Protein AF-A0A0L7L5Z8-F1 (afdb_monomer)

Structure (mmCIF, N/CA/C/O backbone):
data_AF-A0A0L7L5Z8-F1
#
_entry.id   AF-A0A0L7L5Z8-F1
#
loop_
_atom_site.group_PDB
_atom_site.id
_atom_site.type_symbol
_atom_site.label_atom_id
_atom_site.label_alt_id
_atom_site.label_comp_id
_atom_site.label_asym_id
_atom_site.label_entity_id
_atom_site.label_seq_id
_atom_site.pdbx_PDB_ins_code
_atom_site.Cartn_x
_atom_site.Cartn_y
_atom_site.Cartn_z
_atom_site.occupancy
_atom_site.B_iso_or_equiv
_atom_site.auth_seq_id
_atom_site.auth_comp_id
_atom_site.auth_asym_id
_atom_site.auth_atom_id
_atom_site.pdbx_PDB_model_num
ATOM 1 N N . LEU A 1 1 ? -7.376 -9.515 -33.078 1.00 45.56 1 LEU A N 1
ATOM 2 C CA . LEU A 1 1 ? -6.806 -10.261 -31.933 1.00 45.56 1 LEU A CA 1
ATOM 3 C C . LEU A 1 1 ? -5.519 -9.640 -31.369 1.00 45.56 1 LEU A C 1
ATOM 5 O O . LEU A 1 1 ? -5.068 -10.148 -30.367 1.00 45.56 1 LEU A O 1
ATOM 9 N N . ALA A 1 2 ? -4.971 -8.543 -31.922 1.00 49.62 2 ALA A N 1
ATOM 10 C CA . ALA A 1 2 ? -3.718 -7.932 -31.438 1.00 49.62 2 ALA A CA 1
ATOM 11 C C . ALA A 1 2 ? -3.882 -6.535 -30.791 1.00 49.62 2 ALA A C 1
ATOM 13 O O . ALA A 1 2 ? -2.894 -5.864 -30.531 1.00 49.62 2 ALA A O 1
ATOM 14 N N . CYS A 1 3 ? -5.116 -6.060 -30.578 1.00 53.47 3 CYS A N 1
ATOM 15 C CA . CYS A 1 3 ? -5.369 -4.688 -30.109 1.00 53.47 3 CYS A CA 1
ATOM 16 C C . CYS A 1 3 ? -5.735 -4.594 -28.621 1.00 53.47 3 CYS A C 1
ATOM 18 O O . CYS A 1 3 ? -5.661 -3.509 -28.070 1.00 53.47 3 CYS A O 1
ATOM 20 N N . LEU A 1 4 ? -6.122 -5.702 -27.975 1.00 50.12 4 LEU A N 1
ATOM 21 C CA . LEU A 1 4 ? -6.487 -5.697 -26.551 1.00 50.12 4 LEU A CA 1
ATOM 22 C C . LEU A 1 4 ? -5.260 -5.810 -25.636 1.00 50.12 4 LEU A C 1
ATOM 24 O O . LEU A 1 4 ? -5.270 -5.263 -24.540 1.00 50.12 4 LEU 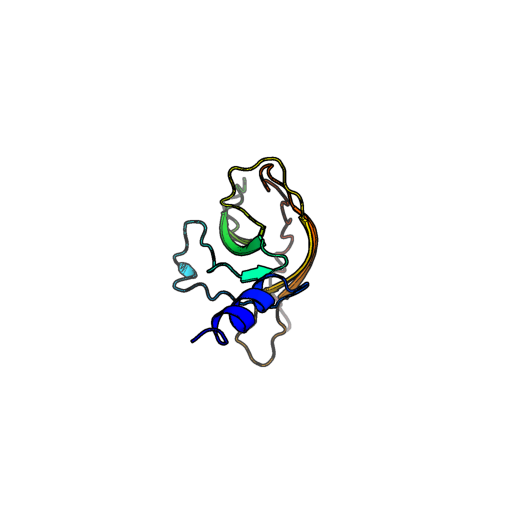A O 1
ATOM 28 N N . ASP A 1 5 ? -4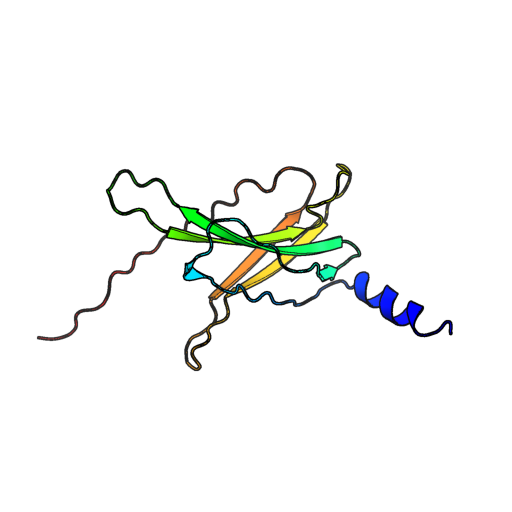.194 -6.466 -26.101 1.00 49.69 5 ASP A N 1
ATOM 29 C CA . ASP A 1 5 ? -2.991 -6.682 -25.291 1.00 49.69 5 ASP A CA 1
ATOM 30 C C . ASP A 1 5 ? -2.176 -5.387 -25.118 1.00 49.69 5 ASP A C 1
ATOM 32 O O . ASP A 1 5 ? -1.663 -5.122 -24.036 1.00 49.69 5 ASP A O 1
ATOM 36 N N . ALA A 1 6 ? -2.134 -4.524 -26.142 1.00 52.31 6 ALA A N 1
ATOM 37 C CA . ALA A 1 6 ? -1.376 -3.270 -26.107 1.00 52.31 6 ALA A CA 1
ATOM 38 C C . ALA A 1 6 ? -1.991 -2.196 -25.186 1.00 52.31 6 ALA A C 1
ATOM 40 O O . ALA A 1 6 ? -1.261 -1.390 -24.616 1.00 52.31 6 ALA A O 1
ATOM 41 N N . GLU A 1 7 ? -3.319 -2.180 -25.016 1.00 48.75 7 GLU A N 1
ATOM 42 C CA . GLU A 1 7 ? -3.988 -1.237 -24.103 1.00 48.75 7 GLU A CA 1
ATOM 43 C C . GLU A 1 7 ? -3.895 -1.683 -22.635 1.00 48.75 7 GLU A C 1
ATOM 45 O O . GLU A 1 7 ? -3.896 -0.843 -21.736 1.00 48.75 7 GLU A O 1
ATOM 50 N N . MET A 1 8 ? -3.781 -2.993 -22.377 1.00 54.09 8 MET A N 1
ATOM 51 C CA . MET A 1 8 ? -3.560 -3.522 -21.027 1.00 54.09 8 MET A CA 1
ATOM 52 C C . MET A 1 8 ? -2.110 -3.351 -20.547 1.00 54.09 8 MET A C 1
ATOM 54 O O . MET A 1 8 ? -1.903 -3.153 -19.352 1.00 54.09 8 MET A O 1
ATOM 58 N N . GLU A 1 9 ? -1.120 -3.396 -21.444 1.00 53.62 9 GLU A N 1
ATOM 59 C CA . GLU A 1 9 ? 0.305 -3.255 -21.091 1.00 53.62 9 GLU A CA 1
ATOM 60 C C . GLU A 1 9 ? 0.696 -1.818 -20.692 1.00 53.62 9 GLU A C 1
ATOM 62 O O . GLU A 1 9 ? 1.499 -1.623 -19.778 1.00 53.62 9 GLU A O 1
ATOM 67 N N . ASP A 1 10 ? 0.111 -0.798 -21.331 1.00 55.12 10 ASP A N 1
ATOM 68 C CA . ASP A 1 10 ? 0.473 0.611 -21.091 1.00 55.12 10 ASP A CA 1
ATOM 69 C C . ASP A 1 10 ? 0.056 1.100 -19.685 1.00 55.12 10 ASP A C 1
ATOM 71 O O . ASP A 1 10 ? 0.718 1.941 -19.068 1.00 55.12 10 ASP A O 1
ATOM 75 N N . ASP A 1 11 ? -0.999 0.509 -19.110 1.00 69.19 11 ASP A N 1
ATOM 76 C CA . ASP A 1 11 ? -1.534 0.910 -17.803 1.00 69.19 11 ASP A CA 1
ATOM 77 C C . ASP A 1 11 ? -0.638 0.472 -16.619 1.00 69.19 11 ASP A C 1
ATOM 79 O O . ASP A 1 11 ? -0.719 1.035 -15.523 1.00 69.19 11 ASP A O 1
ATOM 83 N N . GLU A 1 12 ? 0.270 -0.495 -16.793 1.00 81.62 12 GLU A N 1
ATOM 84 C CA . GLU A 1 12 ? 1.194 -0.924 -15.724 1.00 81.62 12 GLU A CA 1
ATOM 85 C C . GLU A 1 12 ? 2.396 0.026 -15.546 1.00 81.62 12 GLU A C 1
ATOM 87 O O . GLU A 1 12 ? 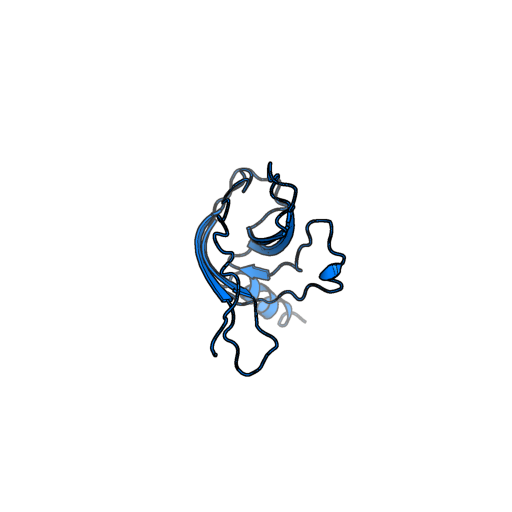2.938 0.180 -14.438 1.00 81.62 12 GLU A O 1
ATOM 92 N N . ALA A 1 13 ? 2.777 0.733 -16.614 1.00 85.31 13 ALA A N 1
ATOM 93 C CA . ALA A 1 13 ? 3.922 1.645 -16.643 1.00 85.31 13 ALA A CA 1
ATOM 94 C C . ALA A 1 13 ? 3.596 3.070 -16.155 1.00 85.31 13 ALA A C 1
ATOM 96 O O . ALA A 1 13 ? 4.491 3.931 -16.101 1.00 85.31 13 ALA A O 1
ATOM 97 N N . ARG A 1 14 ? 2.340 3.320 -15.755 1.00 86.19 14 ARG A N 1
ATOM 98 C CA . ARG A 1 14 ? 1.855 4.622 -15.272 1.00 86.19 14 ARG A CA 1
ATOM 99 C C . ARG A 1 14 ? 2.729 5.213 -14.167 1.00 86.19 14 ARG A C 1
ATOM 101 O O . ARG A 1 14 ? 3.348 4.500 -13.374 1.00 86.19 14 ARG A O 1
ATOM 108 N N . SER A 1 15 ? 2.785 6.543 -14.116 1.00 89.94 15 SER A N 1
ATOM 109 C CA . SER A 1 15 ? 3.613 7.288 -13.158 1.00 89.94 15 SER A CA 1
ATOM 110 C C . SER A 1 15 ? 3.001 7.418 -11.768 1.00 89.94 15 SER A C 1
ATOM 112 O O . SER A 1 15 ? 3.733 7.654 -10.810 1.00 89.94 15 SER A O 1
ATOM 114 N N . GLU A 1 16 ? 1.684 7.270 -11.663 1.00 92.44 16 GLU A N 1
ATOM 115 C CA . GLU A 1 16 ? 0.920 7.368 -10.424 1.00 92.44 16 GLU A CA 1
ATOM 116 C C . GLU A 1 16 ? -0.348 6.517 -10.513 1.00 92.44 16 GLU A C 1
ATOM 118 O O . GLU A 1 16 ? -0.844 6.239 -11.603 1.00 92.44 16 GLU A O 1
ATOM 123 N N . ALA A 1 17 ? -0.875 6.102 -9.361 1.00 91.88 17 ALA A N 1
ATOM 124 C CA . ALA A 1 17 ? -2.156 5.415 -9.263 1.00 91.88 17 ALA A CA 1
ATOM 125 C C . ALA A 1 17 ? -2.800 5.669 -7.898 1.00 91.88 17 ALA A C 1
ATOM 127 O O . ALA A 1 17 ? -2.120 5.942 -6.907 1.00 91.88 17 ALA A O 1
ATOM 128 N N . THR A 1 18 ? -4.120 5.507 -7.833 1.00 94.00 18 THR A N 1
ATOM 129 C CA . THR A 1 18 ? -4.865 5.421 -6.573 1.00 94.00 18 THR A CA 1
ATOM 130 C C . THR A 1 18 ? -5.549 4.067 -6.503 1.00 94.00 18 THR A C 1
ATOM 132 O O . THR A 1 18 ? -6.330 3.718 -7.382 1.00 94.00 18 THR A O 1
ATOM 135 N N . PHE A 1 19 ? -5.298 3.318 -5.433 1.00 94.31 19 PHE A N 1
ATOM 136 C CA . PHE A 1 19 ? -5.914 2.014 -5.208 1.00 94.31 19 PHE A CA 1
ATOM 137 C C . PHE A 1 19 ? -6.391 1.875 -3.761 1.00 94.31 19 PHE A C 1
ATOM 139 O O . PHE A 1 19 ? -5.956 2.600 -2.863 1.00 94.31 19 PHE A O 1
ATOM 146 N N . ARG A 1 20 ? -7.347 0.968 -3.538 1.00 94.38 20 ARG A N 1
ATOM 147 C CA . ARG A 1 20 ? -8.037 0.788 -2.254 1.00 94.38 20 ARG A CA 1
ATOM 148 C C . ARG A 1 20 ? -8.017 -0.674 -1.839 1.00 94.38 20 ARG A C 1
ATOM 150 O O . ARG A 1 20 ? -8.188 -1.559 -2.669 1.00 94.38 20 ARG A O 1
ATOM 157 N N . TYR A 1 21 ? -7.911 -0.906 -0.535 1.00 94.75 21 TYR A N 1
ATOM 158 C CA . TYR A 1 21 ? -8.016 -2.231 0.059 1.00 94.75 21 TYR A CA 1
ATOM 159 C C . TYR A 1 21 ? -9.011 -2.228 1.221 1.00 94.75 21 TYR A C 1
ATOM 161 O O . TYR A 1 21 ? -8.938 -1.372 2.102 1.00 94.75 21 TYR A O 1
ATOM 169 N N . VAL A 1 22 ? -9.956 -3.172 1.204 1.00 95.06 22 VAL A N 1
ATOM 170 C CA . VAL A 1 22 ? -10.955 -3.353 2.264 1.00 95.06 22 VAL A CA 1
ATOM 171 C C . VAL A 1 22 ? -10.554 -4.559 3.101 1.00 95.06 22 VAL A C 1
ATOM 173 O O . VAL A 1 22 ? -10.502 -5.681 2.603 1.00 95.06 22 VAL A O 1
ATOM 176 N N . VAL A 1 23 ? -10.282 -4.330 4.384 1.00 92.75 23 VAL A N 1
ATOM 177 C CA . VAL A 1 23 ? -9.978 -5.407 5.330 1.00 92.75 23 VAL A CA 1
ATOM 178 C C . VAL A 1 23 ? -11.280 -5.928 5.925 1.00 92.75 23 VAL A C 1
ATOM 180 O O . VAL A 1 23 ? -11.919 -5.270 6.748 1.00 92.75 23 VAL A O 1
ATOM 183 N N . HIS A 1 24 ? -11.669 -7.131 5.519 1.00 91.12 24 HIS A N 1
ATOM 184 C CA . HIS A 1 24 ? -12.793 -7.843 6.120 1.00 91.12 24 HIS A CA 1
ATOM 185 C C . HIS A 1 24 ? -12.394 -8.458 7.463 1.00 91.12 24 HIS A C 1
ATOM 187 O O . HIS A 1 24 ? -11.217 -8.695 7.728 1.00 91.12 24 HIS A O 1
ATOM 193 N N . ASN A 1 25 ? -13.380 -8.717 8.328 1.00 91.69 25 ASN A N 1
ATOM 194 C CA . ASN A 1 25 ? -13.160 -9.325 9.646 1.00 91.69 25 ASN A CA 1
ATOM 195 C C . ASN A 1 25 ? -12.098 -8.584 10.491 1.00 91.69 25 ASN A C 1
ATOM 197 O O . ASN A 1 25 ? -11.355 -9.190 11.259 1.00 91.69 25 ASN A O 1
ATOM 201 N N . PHE A 1 26 ? -12.047 -7.248 10.380 1.00 88.19 26 PHE A N 1
ATOM 202 C CA . PHE A 1 26 ? -11.014 -6.398 10.988 1.00 88.19 26 PHE A CA 1
ATOM 203 C C . PHE A 1 26 ? -10.822 -6.631 12.497 1.00 88.19 26 PHE A C 1
ATOM 205 O O . PHE A 1 26 ? -9.700 -6.639 12.993 1.00 88.19 26 PHE A O 1
ATOM 212 N N . LYS A 1 27 ? -11.911 -6.879 13.239 1.00 87.94 27 LYS A N 1
ATOM 213 C CA . LYS A 1 27 ? -11.867 -7.135 14.692 1.00 87.94 27 LYS A CA 1
ATOM 214 C C . LYS A 1 27 ? -11.081 -8.395 15.068 1.00 87.94 27 LYS A C 1
ATOM 216 O O . LYS A 1 27 ? -10.565 -8.468 16.180 1.00 87.94 27 LYS A O 1
ATOM 221 N N . THR A 1 28 ? -11.020 -9.383 14.177 1.00 89.62 28 THR A N 1
ATOM 222 C CA . THR A 1 28 ? -10.359 -10.675 14.410 1.00 89.62 28 THR A CA 1
ATOM 223 C C . THR A 1 28 ? -9.005 -10.775 13.714 1.00 89.62 28 THR A C 1
ATOM 225 O O . THR A 1 28 ? -8.405 -11.847 13.725 1.00 89.62 28 THR A O 1
ATOM 228 N N . LEU A 1 29 ? -8.519 -9.687 13.109 1.00 88.50 29 LEU A N 1
ATOM 229 C CA . LEU A 1 29 ? -7.224 -9.650 12.441 1.00 88.50 29 LEU A CA 1
ATOM 230 C C . LEU A 1 29 ? -6.099 -9.904 13.458 1.00 88.50 29 LEU A C 1
ATOM 232 O O . LEU A 1 29 ? -5.988 -9.193 14.459 1.00 88.50 29 LEU A O 1
ATOM 236 N N . LYS A 1 30 ? -5.276 -10.926 13.199 1.00 89.38 30 LYS A N 1
ATOM 237 C CA . LYS A 1 30 ? -4.117 -11.305 14.031 1.00 89.38 30 LYS A CA 1
ATOM 238 C C . LYS A 1 30 ? -2.796 -11.138 13.291 1.00 89.38 30 LYS A C 1
ATOM 240 O O . LYS A 1 30 ? -1.831 -10.669 13.885 1.00 89.38 30 LYS A O 1
ATOM 245 N N . ASP A 1 31 ? -2.798 -11.463 12.006 1.00 91.06 31 ASP A N 1
ATOM 246 C CA . ASP A 1 31 ? -1.618 -11.449 11.153 1.00 91.06 31 ASP A CA 1
ATOM 247 C C . ASP A 1 31 ? -1.630 -10.266 10.182 1.00 91.06 31 ASP A C 1
ATOM 249 O O . ASP A 1 31 ? -2.613 -9.527 10.064 1.00 91.06 31 ASP A O 1
ATOM 253 N N . SER A 1 32 ? -0.503 -10.077 9.499 1.00 91.88 32 SER A N 1
ATOM 254 C CA . SER A 1 32 ? -0.402 -9.119 8.402 1.00 91.88 32 SER A CA 1
ATOM 255 C C . SER A 1 32 ? -1.211 -9.601 7.199 1.00 91.88 32 SER A C 1
ATOM 257 O O . SER A 1 32 ? -1.139 -10.771 6.828 1.00 91.88 32 SER A O 1
ATOM 259 N N . VAL A 1 33 ? -1.947 -8.689 6.572 1.00 94.19 33 VAL A N 1
ATOM 260 C CA . VAL A 1 33 ? -2.677 -8.925 5.324 1.00 94.19 33 VAL A CA 1
ATOM 261 C C . VAL A 1 33 ? -2.218 -7.948 4.250 1.00 94.19 33 VAL A C 1
ATOM 263 O O . VAL A 1 33 ? -1.868 -6.799 4.536 1.00 94.19 33 VAL A O 1
ATOM 266 N N . LEU A 1 34 ? -2.223 -8.422 3.006 1.00 95.19 34 LEU A N 1
ATOM 267 C CA . LEU A 1 34 ? -1.808 -7.675 1.825 1.00 95.19 34 LEU A CA 1
ATOM 268 C C . LEU A 1 34 ? -2.983 -7.502 0.866 1.00 95.19 34 LEU A C 1
ATOM 270 O O . LEU A 1 34 ? -3.792 -8.413 0.681 1.00 95.19 34 LEU A O 1
ATOM 274 N N . SER A 1 35 ? -3.050 -6.340 0.225 1.00 93.69 35 SER A N 1
ATOM 275 C CA . SER A 1 35 ? -3.940 -6.132 -0.913 1.00 93.69 35 SER A CA 1
ATOM 276 C C . SER A 1 35 ? -3.459 -6.895 -2.152 1.00 93.69 35 SER A C 1
ATOM 278 O O . SER A 1 35 ? -2.275 -7.236 -2.251 1.00 93.69 35 SER A O 1
ATOM 280 N N . PRO A 1 36 ? -4.334 -7.076 -3.157 1.00 95.00 36 PRO A N 1
ATOM 281 C CA . PRO A 1 36 ? -3.886 -7.322 -4.523 1.00 95.00 36 PRO A CA 1
ATOM 282 C C . PRO A 1 36 ? -2.877 -6.247 -4.977 1.00 95.00 36 PRO A C 1
ATOM 284 O O . PRO A 1 36 ? -2.945 -5.111 -4.481 1.00 95.00 36 PRO A O 1
ATOM 287 N N . PRO A 1 37 ? -1.935 -6.586 -5.874 1.00 94.31 37 PRO A N 1
ATOM 288 C CA . PRO A 1 37 ? -0.972 -5.626 -6.399 1.00 94.31 37 PRO A CA 1
ATOM 289 C C . PRO A 1 37 ? -1.648 -4.573 -7.284 1.00 94.31 37 PRO A C 1
ATOM 291 O O . PRO A 1 37 ? -2.551 -4.879 -8.058 1.00 94.31 37 PRO A O 1
ATOM 294 N N . CYS A 1 38 ? -1.167 -3.338 -7.184 1.00 91.25 38 CYS A N 1
ATOM 295 C CA . CYS A 1 38 ? -1.403 -2.256 -8.131 1.00 91.25 38 CYS A CA 1
ATOM 296 C C . CYS A 1 38 ? -0.075 -1.939 -8.822 1.00 91.25 38 CYS A C 1
ATOM 298 O O . CYS A 1 38 ? 0.914 -1.668 -8.140 1.00 91.25 38 CYS A O 1
ATOM 300 N N . TYR A 1 39 ? -0.038 -1.967 -10.150 1.00 90.38 39 TYR A N 1
ATOM 301 C CA . TYR A 1 39 ? 1.189 -1.724 -10.906 1.00 90.38 39 TYR A CA 1
ATOM 302 C C . TYR A 1 39 ? 1.361 -0.235 -11.205 1.00 90.38 39 TYR A C 1
ATOM 304 O O . TYR A 1 39 ? 0.450 0.428 -11.706 1.00 90.38 39 TYR A O 1
ATOM 312 N N . VAL A 1 40 ? 2.529 0.288 -10.832 1.00 90.06 40 VAL A N 1
ATOM 313 C CA . VAL A 1 40 ? 2.975 1.661 -11.107 1.00 90.06 40 VAL A CA 1
ATOM 314 C C . VAL A 1 40 ? 4.462 1.583 -11.413 1.00 90.06 40 VAL A C 1
ATOM 316 O O . VAL A 1 40 ? 5.221 1.020 -10.615 1.00 90.06 40 VAL A O 1
ATOM 319 N N . ARG A 1 41 ? 4.882 2.134 -12.556 1.00 90.38 41 ARG A N 1
ATOM 320 C CA . ARG A 1 41 ? 6.249 1.990 -13.089 1.00 90.38 41 ARG A CA 1
ATOM 321 C C . ARG A 1 41 ? 6.707 0.527 -13.175 1.00 90.38 41 ARG A C 1
ATOM 323 O O . ARG A 1 41 ? 7.858 0.234 -12.859 1.00 90.38 41 ARG A O 1
ATOM 330 N N . ASN A 1 42 ? 5.809 -0.383 -13.561 1.00 90.50 42 ASN A N 1
ATOM 331 C CA . ASN A 1 42 ? 6.068 -1.828 -13.664 1.00 90.50 42 ASN A CA 1
ATOM 332 C C . ASN A 1 42 ? 6.525 -2.490 -12.348 1.00 90.50 42 ASN A C 1
ATOM 334 O O . ASN A 1 42 ? 7.087 -3.584 -12.352 1.00 90.50 42 ASN A O 1
ATOM 338 N N . LEU A 1 43 ? 6.293 -1.837 -11.205 1.00 91.44 43 LEU A N 1
ATOM 339 C CA . LEU A 1 43 ? 6.546 -2.398 -9.882 1.00 91.44 43 LEU A CA 1
ATOM 340 C C . LEU A 1 43 ? 5.208 -2.720 -9.211 1.00 91.44 43 LEU A C 1
ATOM 342 O O . LEU A 1 43 ? 4.291 -1.898 -9.277 1.00 91.44 43 LEU A O 1
ATOM 346 N N . PRO A 1 44 ? 5.075 -3.874 -8.535 1.00 94.19 44 PRO A N 1
ATOM 347 C CA . PRO A 1 44 ? 3.857 -4.206 -7.816 1.00 94.19 44 PRO A CA 1
ATOM 348 C C . PRO A 1 44 ? 3.827 -3.475 -6.469 1.00 94.19 44 PRO A C 1
ATOM 350 O O . PRO A 1 44 ? 4.682 -3.683 -5.601 1.00 94.19 44 PRO A O 1
ATOM 353 N N . TRP A 1 45 ? 2.812 -2.639 -6.275 1.00 93.50 45 TRP A N 1
ATOM 354 C CA . TRP A 1 45 ? 2.545 -1.936 -5.024 1.00 93.50 45 TRP A CA 1
ATOM 355 C C . TRP A 1 45 ? 1.400 -2.607 -4.273 1.00 93.50 45 TRP A C 1
ATOM 357 O O . TRP A 1 45 ? 0.357 -2.899 -4.853 1.00 93.50 45 TRP A O 1
ATOM 367 N N . LYS A 1 46 ? 1.568 -2.846 -2.973 1.00 95.00 46 LYS A N 1
ATOM 368 C CA . LYS A 1 46 ? 0.549 -3.470 -2.117 1.00 95.00 46 LYS A CA 1
ATOM 369 C C . LYS A 1 46 ? 0.326 -2.641 -0.860 1.00 95.00 46 LYS A C 1
ATOM 371 O O . LYS A 1 46 ? 1.269 -2.128 -0.258 1.00 95.00 46 LYS A O 1
ATOM 376 N N . ILE A 1 47 ? -0.925 -2.541 -0.427 1.00 94.69 47 ILE A N 1
ATOM 377 C CA . ILE A 1 47 ? -1.260 -2.057 0.912 1.00 94.69 47 ILE A CA 1
ATOM 378 C C . ILE A 1 47 ? -1.033 -3.213 1.883 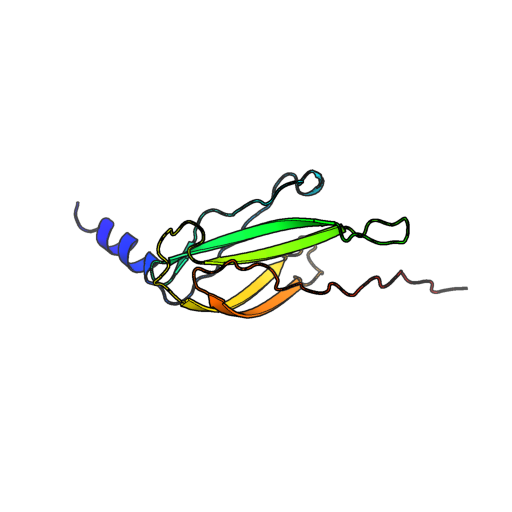1.00 94.69 47 ILE A C 1
ATOM 380 O O . ILE A 1 47 ? -1.593 -4.292 1.700 1.00 94.69 47 ILE A O 1
ATOM 384 N N . MET A 1 48 ? -0.239 -2.976 2.924 1.00 94.19 48 MET A N 1
ATOM 385 C CA . MET A 1 48 ? -0.036 -3.911 4.027 1.00 94.19 48 MET A CA 1
ATOM 386 C C . MET A 1 48 ? -0.717 -3.380 5.285 1.00 94.19 48 MET A C 1
ATOM 388 O O . MET A 1 48 ? -0.467 -2.247 5.709 1.00 94.19 48 MET A O 1
ATOM 392 N N . VAL A 1 49 ? -1.552 -4.214 5.900 1.00 93.50 49 VAL A N 1
ATOM 393 C CA . VAL A 1 49 ? -2.248 -3.902 7.151 1.00 93.50 49 VAL A CA 1
ATOM 394 C C . VAL A 1 49 ? -1.933 -4.978 8.179 1.00 93.50 49 VAL A C 1
ATOM 396 O O . VAL A 1 49 ? -2.096 -6.160 7.902 1.00 93.50 49 VAL A O 1
ATOM 399 N N . MET A 1 50 ? -1.501 -4.587 9.376 1.00 92.38 50 MET A N 1
ATOM 400 C CA . MET A 1 50 ? -1.221 -5.538 10.455 1.00 92.38 50 MET A CA 1
ATOM 401 C C . MET A 1 50 ? -1.602 -4.969 11.825 1.00 92.38 50 MET A C 1
ATOM 403 O O . MET A 1 50 ? -1.363 -3.787 12.084 1.00 92.38 50 MET A O 1
ATOM 407 N N . PRO A 1 51 ? -2.150 -5.773 12.746 1.00 89.88 51 PRO A N 1
ATOM 408 C CA . PRO A 1 51 ? -2.345 -5.346 14.123 1.00 89.88 51 PRO A CA 1
ATOM 409 C C . PRO A 1 51 ? -0.984 -5.214 14.820 1.00 89.88 51 PRO A C 1
ATOM 411 O O . PRO A 1 51 ? -0.065 -6.008 14.614 1.00 89.88 51 PRO A O 1
ATOM 414 N N . ARG A 1 52 ? -0.836 -4.193 15.660 1.00 86.69 52 ARG A N 1
ATOM 415 C CA . ARG A 1 52 ? 0.375 -3.935 16.442 1.00 86.69 52 ARG A CA 1
ATOM 416 C C . ARG A 1 52 ? 0.012 -3.920 17.918 1.00 86.69 52 ARG A C 1
ATOM 418 O O . ARG A 1 52 ? -0.910 -3.222 18.333 1.00 86.69 52 ARG A O 1
ATOM 425 N N . GLN A 1 53 ? 0.750 -4.692 18.705 1.00 79.19 53 GLN A N 1
ATOM 426 C CA . GLN A 1 53 ? 0.675 -4.668 20.162 1.00 79.19 53 GLN A CA 1
ATOM 427 C C . GLN A 1 53 ? 1.935 -3.975 20.667 1.00 79.19 53 GLN A C 1
ATOM 429 O O . GLN A 1 53 ? 3.044 -4.439 20.396 1.00 79.19 53 GLN A O 1
ATOM 434 N N . ALA A 1 54 ? 1.780 -2.840 21.344 1.00 66.69 54 ALA A N 1
ATOM 435 C CA . ALA A 1 54 ? 2.897 -2.246 22.060 1.00 66.69 54 ALA A CA 1
ATOM 436 C C . ALA A 1 54 ? 3.076 -3.002 23.389 1.00 66.69 54 ALA A C 1
ATOM 438 O O . ALA A 1 54 ? 2.089 -3.172 24.113 1.00 66.69 54 ALA A O 1
ATOM 439 N N . PRO A 1 55 ? 4.290 -3.467 23.732 1.00 59.81 55 PRO A N 1
ATOM 440 C CA . PRO A 1 55 ? 4.564 -3.944 25.078 1.00 59.81 55 PRO A CA 1
ATOM 441 C C . PRO A 1 55 ? 4.537 -2.734 26.020 1.00 59.81 55 PRO A C 1
ATOM 443 O O . PRO A 1 55 ? 5.476 -1.943 26.055 1.00 59.81 55 PRO A O 1
ATOM 446 N N . SER A 1 56 ? 3.434 -2.544 26.740 1.00 59.78 56 SER A N 1
ATOM 447 C CA . SER A 1 56 ? 3.342 -1.565 27.822 1.00 59.78 56 SER A CA 1
ATOM 448 C C . SER A 1 56 ? 3.693 -2.244 29.145 1.00 59.78 56 SER A C 1
ATOM 450 O O . SER A 1 56 ? 3.194 -3.328 29.443 1.00 59.78 56 SER A O 1
ATOM 452 N N . ALA A 1 57 ? 4.553 -1.603 29.941 1.00 59.88 57 ALA A N 1
ATOM 453 C CA . ALA A 1 57 ? 4.869 -2.037 31.305 1.00 59.88 57 ALA A CA 1
ATOM 454 C C . ALA A 1 57 ? 3.659 -1.915 32.251 1.00 59.88 57 ALA A C 1
ATOM 456 O O . ALA 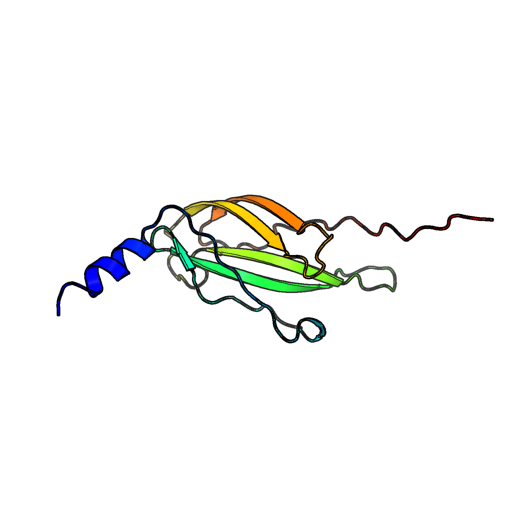A 1 57 ? 3.604 -2.577 33.2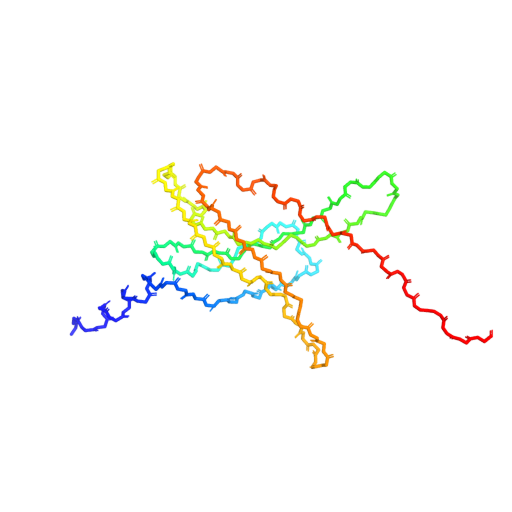83 1.00 59.88 57 ALA A O 1
ATOM 457 N N . ASP A 1 58 ? 2.677 -1.097 31.867 1.00 61.44 58 ASP A N 1
ATOM 458 C CA . ASP A 1 58 ? 1.398 -0.962 32.545 1.00 61.44 58 ASP A CA 1
ATOM 459 C C . ASP A 1 58 ? 0.350 -1.861 31.869 1.00 61.44 58 ASP A C 1
ATOM 461 O O . ASP A 1 58 ? 0.341 -1.993 30.641 1.00 61.44 58 ASP A O 1
ATOM 465 N N . ARG A 1 59 ? -0.529 -2.496 32.651 1.00 57.47 59 ARG A N 1
ATOM 466 C CA . ARG A 1 59 ? -1.408 -3.632 32.264 1.00 57.47 59 ARG A CA 1
ATOM 467 C C . ARG A 1 59 ? -2.409 -3.370 31.115 1.00 57.47 59 ARG A C 1
ATOM 469 O O . ARG A 1 59 ? -3.224 -4.238 30.808 1.00 57.47 59 ARG A O 1
ATOM 476 N N . GLN A 1 60 ? -2.371 -2.210 30.465 1.00 61.62 60 GLN A N 1
ATOM 477 C CA . GLN A 1 60 ? -3.219 -1.858 29.328 1.00 61.62 60 GLN A CA 1
ATOM 478 C C . GLN A 1 60 ? -2.458 -1.972 28.005 1.00 61.62 60 GLN A C 1
ATOM 480 O O . GLN A 1 60 ? -1.872 -1.013 27.511 1.00 61.62 60 GLN A O 1
ATOM 485 N N . GLN A 1 61 ? -2.515 -3.162 27.411 1.00 63.03 61 GLN A N 1
ATOM 486 C CA . GLN A 1 61 ? -1.937 -3.467 26.105 1.00 63.03 61 GLN A CA 1
ATOM 487 C C . GLN A 1 61 ? -2.528 -2.541 25.022 1.00 63.03 61 GLN A C 1
ATOM 489 O O . GLN A 1 61 ? -3.654 -2.742 24.557 1.00 63.03 61 GLN A O 1
ATOM 494 N N . GLN A 1 62 ? -1.784 -1.505 24.621 1.00 69.69 62 GLN A N 1
ATOM 495 C CA . GLN A 1 62 ? -2.233 -0.579 23.581 1.00 69.69 62 GLN A CA 1
ATOM 496 C C . GLN A 1 62 ? -2.174 -1.262 22.211 1.00 69.69 62 GLN A C 1
ATOM 498 O O . GLN A 1 62 ? -1.104 -1.633 21.714 1.00 69.69 62 GLN A O 1
ATOM 503 N N . LYS A 1 63 ? -3.349 -1.431 21.59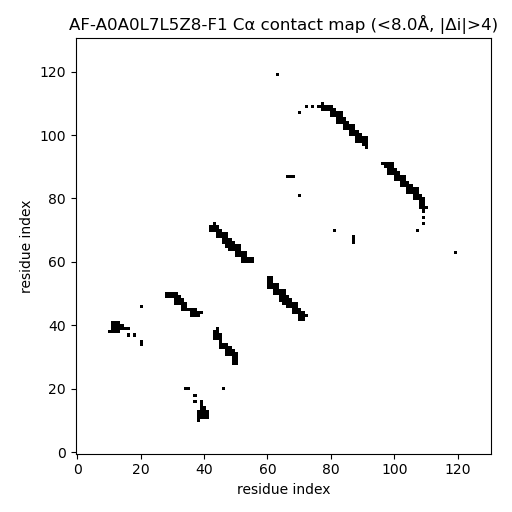8 1.00 78.88 63 LYS A N 1
ATOM 504 C CA . LYS A 1 63 ? -3.495 -1.944 20.234 1.00 78.88 63 LYS A CA 1
ATOM 505 C C . LYS A 1 63 ? -3.457 -0.779 19.254 1.00 78.88 63 LYS A C 1
ATOM 507 O O . LYS A 1 63 ? -4.222 0.171 19.386 1.00 78.88 63 LYS A O 1
ATOM 512 N N . SER A 1 64 ? -2.589 -0.874 18.258 1.00 88.31 64 SER A N 1
ATOM 513 C CA . SER A 1 64 ? -2.519 0.064 17.136 1.00 88.31 64 SER A CA 1
ATOM 514 C C . SER A 1 64 ? -2.610 -0.685 15.810 1.00 88.31 64 SER A C 1
ATOM 516 O O . SER A 1 64 ? -2.440 -1.904 15.753 1.00 88.31 64 SER A O 1
ATOM 518 N N . LEU A 1 65 ? -2.915 0.042 14.737 1.00 89.50 65 LEU A N 1
ATOM 519 C CA . LEU A 1 65 ? -2.939 -0.500 13.386 1.00 89.50 65 LEU A CA 1
ATOM 520 C C . LEU A 1 65 ? -1.661 -0.093 12.655 1.00 89.50 65 LEU A C 1
ATOM 522 O O . LEU A 1 65 ? -1.373 1.092 12.505 1.00 89.50 65 LEU A O 1
ATOM 526 N N . GLY A 1 66 ? -0.907 -1.076 12.184 1.00 92.06 66 GLY A N 1
ATOM 527 C CA . GLY A 1 66 ? 0.124 -0.871 11.181 1.00 92.06 66 GLY A CA 1
ATOM 528 C C . GLY A 1 66 ? -0.520 -0.749 9.805 1.00 92.06 66 GLY A C 1
ATOM 529 O O . GLY A 1 66 ? -1.233 -1.659 9.390 1.00 92.06 66 GLY A O 1
ATOM 530 N N . PHE A 1 67 ? -0.263 0.358 9.115 1.00 92.94 67 PHE A N 1
ATOM 531 C CA . PHE A 1 67 ? -0.707 0.613 7.748 1.00 92.94 67 PHE A CA 1
ATOM 532 C C . PHE A 1 67 ? 0.498 1.089 6.938 1.00 92.94 67 PHE A C 1
ATOM 534 O O . PHE A 1 67 ? 1.084 2.128 7.246 1.00 92.94 67 PHE A O 1
ATOM 541 N N . PHE A 1 68 ? 0.892 0.297 5.944 1.00 92.00 68 PHE A N 1
ATOM 542 C CA . PHE A 1 68 ? 2.112 0.503 5.173 1.00 92.00 68 PHE A CA 1
ATOM 543 C C . PHE A 1 68 ? 1.849 0.346 3.678 1.00 92.00 68 PHE A C 1
ATOM 545 O O . PHE A 1 68 ? 0.937 -0.369 3.259 1.00 92.00 68 PHE A O 1
ATOM 552 N N . LEU A 1 69 ? 2.696 0.993 2.884 1.00 94.25 69 LEU A N 1
ATOM 553 C CA . LEU A 1 69 ? 2.774 0.802 1.446 1.00 94.25 69 LEU A CA 1
ATOM 554 C C . LEU A 1 69 ? 4.007 -0.055 1.146 1.00 94.25 69 LEU A C 1
ATOM 556 O O . LEU A 1 69 ? 5.123 0.319 1.500 1.00 94.25 69 LEU A O 1
ATOM 560 N N . GLN A 1 70 ? 3.798 -1.214 0.534 1.00 92.75 70 GLN A N 1
ATOM 561 C CA . GLN A 1 70 ? 4.850 -2.120 0.094 1.00 92.75 70 GLN A CA 1
ATOM 562 C C . GLN A 1 70 ? 5.083 -1.915 -1.404 1.00 92.75 70 GLN A C 1
ATOM 564 O O . GLN A 1 70 ? 4.130 -1.922 -2.174 1.00 92.75 70 GLN A O 1
ATOM 569 N N . CYS A 1 71 ? 6.342 -1.769 -1.812 1.00 92.25 71 CYS A N 1
ATOM 570 C CA . CYS A 1 71 ? 6.766 -1.741 -3.210 1.00 92.25 71 CYS A CA 1
ATOM 571 C C . CYS A 1 71 ? 7.628 -2.976 -3.468 1.00 92.25 71 CYS A C 1
ATOM 573 O O . CYS A 1 71 ? 8.568 -3.218 -2.710 1.00 92.25 71 CYS A O 1
ATOM 575 N N . ASN A 1 72 ? 7.293 -3.757 -4.495 1.00 90.25 72 ASN A N 1
ATOM 576 C CA . ASN A 1 72 ? 8.092 -4.882 -4.983 1.00 90.25 72 ASN A CA 1
ATOM 577 C C . ASN A 1 72 ? 8.526 -5.891 -3.896 1.00 90.25 72 ASN A C 1
ATOM 579 O O . ASN A 1 72 ? 9.641 -6.409 -3.913 1.00 90.25 72 ASN A O 1
ATOM 583 N N . GLY A 1 73 ? 7.653 -6.146 -2.912 1.00 84.75 73 GLY A N 1
ATOM 584 C CA . GLY A 1 73 ? 8.011 -6.871 -1.685 1.00 84.75 73 GLY A CA 1
ATOM 585 C C . GLY A 1 73 ? 8.319 -8.360 -1.857 1.00 84.75 73 GLY A C 1
ATOM 586 O O . GLY A 1 73 ? 8.911 -8.953 -0.962 1.00 84.75 73 GLY A O 1
ATOM 587 N N . GLU A 1 74 ? 7.931 -8.949 -2.988 1.00 84.00 74 GLU A N 1
ATOM 588 C CA . GLU A 1 74 ? 8.178 -10.357 -3.332 1.00 84.00 74 GLU A CA 1
ATOM 589 C C . GLU A 1 74 ? 9.446 -10.544 -4.182 1.00 84.00 74 GLU A C 1
ATOM 591 O O . GLU A 1 74 ? 9.850 -11.673 -4.438 1.00 84.00 74 GLU A O 1
ATOM 596 N N . SER A 1 75 ? 10.101 -9.459 -4.611 1.00 83.00 75 SER A N 1
ATOM 597 C CA . SER A 1 75 ? 11.293 -9.551 -5.453 1.00 83.00 75 SER A CA 1
ATOM 598 C C . SER A 1 75 ? 12.515 -10.052 -4.683 1.00 83.00 75 SER A C 1
ATOM 600 O O . SER A 1 75 ? 12.922 -9.496 -3.658 1.00 83.00 75 SER A O 1
ATOM 602 N N . GLU A 1 76 ? 13.169 -11.069 -5.241 1.00 80.25 76 GLU A N 1
ATOM 603 C CA . GLU A 1 76 ? 14.450 -11.585 -4.758 1.00 80.25 76 GLU A CA 1
ATOM 604 C C . GLU A 1 76 ? 15.652 -10.770 -5.260 1.00 80.25 76 GLU A C 1
ATOM 606 O O . GLU A 1 76 ? 16.783 -11.002 -4.831 1.00 80.25 76 GLU A O 1
ATOM 611 N N . SER A 1 77 ? 15.441 -9.791 -6.143 1.00 80.00 77 SER A N 1
ATOM 612 C CA . SER A 1 77 ? 16.521 -8.951 -6.665 1.00 80.00 77 SER A CA 1
ATOM 6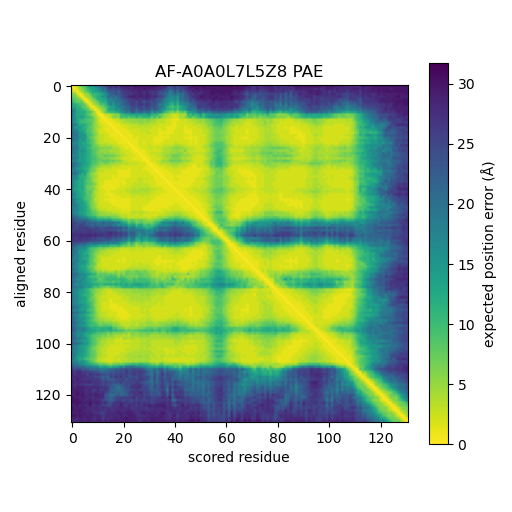13 C C . SER A 1 77 ? 16.932 -7.881 -5.657 1.00 80.00 77 SER A C 1
ATOM 615 O O . SER A 1 77 ? 16.097 -7.113 -5.186 1.00 80.00 77 SER A O 1
ATOM 617 N N . SER A 1 78 ? 18.225 -7.788 -5.326 1.00 77.62 78 SER A N 1
ATOM 618 C CA . SER A 1 78 ? 18.781 -6.688 -4.513 1.00 77.62 78 SER A CA 1
ATOM 619 C C . SER A 1 78 ? 19.059 -5.408 -5.296 1.00 77.62 78 SER A C 1
ATOM 621 O O . SER A 1 78 ? 19.326 -4.376 -4.687 1.00 77.62 78 SER A O 1
ATOM 623 N N . SER A 1 79 ? 18.980 -5.452 -6.624 1.00 84.44 79 SER A N 1
ATOM 624 C CA . SER A 1 79 ? 19.371 -4.363 -7.518 1.00 84.44 79 SER A CA 1
ATOM 625 C C . SER A 1 79 ? 18.167 -3.580 -8.047 1.00 84.44 79 SER A C 1
ATOM 627 O O . SER A 1 79 ? 18.024 -3.375 -9.250 1.00 84.44 79 SER A O 1
ATOM 629 N N . TRP A 1 80 ? 17.295 -3.117 -7.151 1.00 87.81 80 TRP A N 1
ATOM 630 C CA . TRP A 1 80 ? 16.236 -2.172 -7.507 1.00 87.81 80 TRP A CA 1
ATOM 631 C C . TRP A 1 80 ? 16.069 -1.103 -6.436 1.00 87.81 80 TRP A C 1
ATOM 633 O O . TRP A 1 80 ? 16.269 -1.338 -5.241 1.00 87.81 80 TRP A O 1
ATOM 643 N N . SER A 1 81 ? 15.653 0.074 -6.881 1.00 89.00 81 SER A N 1
ATOM 644 C CA . SER A 1 81 ? 15.156 1.119 -6.008 1.00 89.00 81 SER A CA 1
ATOM 645 C C . SER A 1 81 ? 14.027 1.875 -6.698 1.00 89.00 81 SER A C 1
ATOM 647 O O . SER A 1 81 ? 13.943 1.928 -7.924 1.00 89.00 81 SER A O 1
ATOM 649 N N . CYS A 1 82 ? 13.120 2.428 -5.905 1.00 91.06 82 CYS A N 1
ATOM 650 C CA . CYS A 1 82 ? 12.020 3.241 -6.381 1.00 91.06 82 CYS A CA 1
ATOM 651 C C . CYS A 1 82 ? 11.783 4.374 -5.395 1.00 91.06 82 CYS A C 1
ATOM 653 O O . CYS A 1 82 ? 11.453 4.148 -4.233 1.00 91.06 82 CYS A O 1
ATOM 655 N N . TYR A 1 83 ? 11.972 5.603 -5.846 1.00 92.94 83 TYR A N 1
ATOM 656 C CA . TYR A 1 83 ? 11.606 6.770 -5.068 1.00 92.94 83 TYR A CA 1
ATOM 657 C C . TYR A 1 83 ? 10.149 7.133 -5.355 1.00 92.94 83 TYR A C 1
ATOM 659 O O . TYR A 1 83 ? 9.779 7.304 -6.516 1.00 92.94 83 TYR A O 1
ATOM 667 N N . ALA A 1 84 ? 9.332 7.267 -4.310 1.00 92.19 84 ALA A N 1
ATOM 668 C CA . ALA A 1 84 ? 7.927 7.623 -4.465 1.00 92.19 84 ALA A CA 1
ATOM 669 C C . ALA A 1 84 ? 7.410 8.517 -3.337 1.00 92.19 84 ALA A C 1
ATOM 671 O O . ALA A 1 84 ? 7.877 8.481 -2.194 1.00 92.19 84 ALA A O 1
ATOM 672 N N . MET A 1 85 ? 6.387 9.292 -3.684 1.00 94.25 85 MET A N 1
ATOM 673 C CA . MET A 1 85 ? 5.533 10.015 -2.751 1.00 94.25 85 MET A CA 1
ATOM 674 C C . MET A 1 85 ? 4.159 9.354 -2.753 1.00 94.25 85 MET A C 1
ATOM 676 O O . MET A 1 85 ? 3.658 8.981 -3.811 1.00 94.25 85 MET A O 1
ATOM 680 N N . ALA A 1 86 ? 3.549 9.205 -1.582 1.00 93.38 86 ALA A N 1
ATOM 681 C CA . ALA A 1 86 ? 2.229 8.598 -1.465 1.00 93.38 86 ALA A CA 1
ATOM 682 C C . ALA A 1 86 ? 1.408 9.249 -0.355 1.00 93.38 86 ALA A C 1
ATOM 684 O O . ALA A 1 86 ? 1.949 9.743 0.635 1.00 93.38 86 ALA A O 1
ATOM 685 N N . GLU A 1 87 ? 0.088 9.200 -0.500 1.00 96.06 87 GLU A N 1
ATOM 686 C CA . GLU A 1 87 ? -0.856 9.540 0.558 1.00 96.06 87 GLU A CA 1
ATOM 687 C C . GLU A 1 87 ? -1.576 8.274 1.029 1.00 96.06 87 GLU A C 1
ATOM 689 O O . GLU A 1 87 ? -2.343 7.652 0.295 1.00 96.06 87 GLU A O 1
ATOM 694 N N . LEU A 1 88 ? -1.338 7.892 2.280 1.00 94.44 88 LEU A N 1
ATOM 695 C CA . LEU A 1 88 ? -2.011 6.774 2.926 1.00 94.44 88 LEU A CA 1
ATOM 696 C C . LEU A 1 88 ? -3.286 7.297 3.580 1.00 94.44 88 LEU A C 1
ATOM 698 O O . LEU A 1 88 ? -3.208 8.130 4.483 1.00 94.44 88 LEU A O 1
ATOM 702 N N . ARG A 1 89 ? -4.450 6.800 3.145 1.00 94.62 89 ARG A N 1
ATOM 703 C CA . ARG A 1 89 ? -5.767 7.229 3.640 1.00 94.62 89 ARG A CA 1
ATOM 704 C C . ARG A 1 89 ? -6.541 6.081 4.280 1.00 94.62 89 ARG A C 1
ATOM 706 O O . ARG A 1 89 ? -6.765 5.054 3.645 1.00 94.62 89 ARG A O 1
ATOM 713 N N . LEU A 1 90 ? -6.994 6.284 5.515 1.00 94.56 90 LEU A N 1
ATOM 714 C CA . LEU A 1 90 ? -7.981 5.446 6.186 1.00 94.56 90 LEU A CA 1
ATOM 715 C C . LEU A 1 90 ? -9.355 6.107 6.044 1.00 94.56 90 LEU A C 1
ATOM 717 O O . LEU A 1 90 ? -9.616 7.158 6.631 1.00 94.56 90 LEU A O 1
ATOM 721 N N . ILE A 1 91 ? -10.212 5.495 5.230 1.00 92.81 91 ILE A N 1
ATOM 722 C CA . ILE A 1 91 ? -11.500 6.076 4.851 1.00 92.81 91 ILE A CA 1
ATOM 723 C C . ILE A 1 91 ? -12.516 5.914 5.980 1.00 92.81 91 ILE A C 1
ATOM 725 O O . ILE A 1 91 ? -12.744 4.809 6.474 1.00 92.81 91 ILE A O 1
ATOM 729 N N . SER A 1 92 ? -13.143 7.020 6.372 1.00 92.50 92 SER A N 1
ATOM 730 C CA . SER A 1 92 ? -14.272 6.993 7.299 1.00 92.50 92 SER A CA 1
ATOM 731 C C . SER A 1 92 ? -15.532 6.484 6.596 1.00 92.50 92 SER A C 1
ATOM 733 O O . SER A 1 92 ? -15.852 6.906 5.490 1.00 92.50 92 SER A O 1
ATOM 735 N N . HIS A 1 93 ? -16.282 5.607 7.264 1.00 89.00 93 HIS A N 1
ATOM 736 C CA . HIS A 1 93 ? -17.615 5.187 6.817 1.00 89.00 93 HIS A CA 1
ATOM 737 C C . HIS A 1 93 ? -18.738 6.109 7.317 1.00 89.00 93 HIS A C 1
ATOM 739 O O . HIS A 1 93 ? -19.890 5.930 6.929 1.00 89.00 93 HIS A O 1
ATOM 745 N N . LYS A 1 94 ? -18.431 7.062 8.204 1.00 92.94 94 LYS A N 1
ATOM 746 C CA . LYS A 1 94 ? -19.405 8.036 8.706 1.00 92.94 94 LYS A CA 1
ATOM 747 C C . LYS A 1 94 ? -19.438 9.247 7.764 1.00 92.94 94 LYS A C 1
ATOM 749 O O . LYS A 1 94 ? -18.356 9.760 7.473 1.00 92.94 94 LYS A O 1
ATOM 754 N N . PRO A 1 95 ? -20.627 9.711 7.336 1.00 84.19 95 PRO A N 1
ATOM 755 C CA . PRO A 1 95 ? -20.764 10.777 6.339 1.00 84.19 95 PRO A CA 1
ATOM 756 C C . PRO A 1 95 ? -20.113 12.100 6.772 1.00 84.19 95 PRO A C 1
ATOM 758 O O . PRO A 1 95 ? -19.484 12.753 5.951 1.00 84.19 95 PRO A O 1
ATOM 761 N N . ASP A 1 96 ? -20.163 12.433 8.065 1.00 91.25 96 ASP A N 1
ATOM 762 C CA . ASP A 1 96 ? -19.661 13.709 8.603 1.00 91.25 96 ASP A CA 1
ATOM 763 C C . ASP A 1 96 ? -18.299 13.581 9.302 1.00 91.25 96 ASP A C 1
ATOM 765 O O . ASP A 1 96 ? -17.962 14.343 10.206 1.00 91.25 96 ASP A O 1
ATOM 769 N N . THR A 1 97 ? -17.521 12.549 8.978 1.00 92.94 97 THR A N 1
ATOM 770 C CA . THR A 1 97 ? -16.200 12.342 9.583 1.00 92.94 97 THR A CA 1
ATOM 771 C C . THR A 1 97 ? -15.149 12.271 8.494 1.00 92.94 97 THR A C 1
ATOM 773 O O . THR A 1 97 ? -15.206 11.406 7.621 1.00 92.94 97 THR A O 1
ATOM 77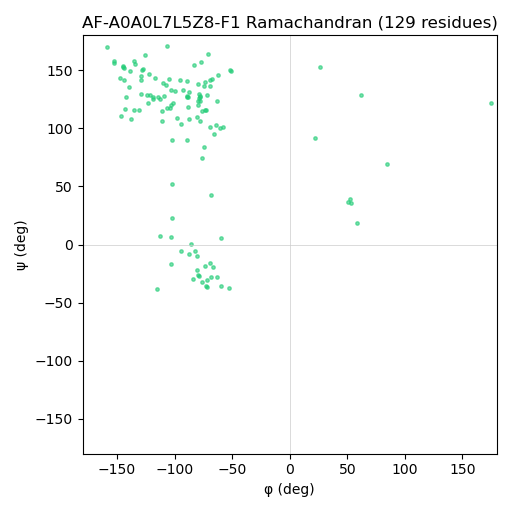6 N N . GLU A 1 98 ? -14.165 13.162 8.575 1.00 92.44 98 GLU A N 1
ATOM 777 C CA . GLU A 1 98 ? -13.051 13.193 7.638 1.00 92.44 98 GLU A CA 1
ATOM 778 C C . GLU A 1 98 ? -12.221 11.907 7.703 1.00 92.44 98 GLU A C 1
ATOM 780 O O . GLU A 1 98 ? -12.052 11.272 8.749 1.00 92.44 98 GLU A O 1
ATOM 785 N N . SER A 1 99 ? -11.694 11.513 6.546 1.00 90.94 99 SER A N 1
ATOM 786 C CA . SER A 1 99 ? -10.779 10.380 6.460 1.00 90.94 99 SER A CA 1
ATOM 787 C C . SER A 1 99 ? -9.422 10.767 7.034 1.00 90.94 99 SER A C 1
ATOM 789 O O . SER A 1 99 ? -8.919 11.860 6.786 1.00 90.94 99 SER A O 1
ATOM 791 N N . PHE A 1 100 ? -8.794 9.854 7.765 1.00 93.62 100 PHE A N 1
ATOM 792 C CA . PHE A 1 100 ? -7.457 10.089 8.292 1.00 93.62 100 PHE A CA 1
ATOM 793 C C . PHE A 1 100 ? -6.425 9.859 7.190 1.00 93.62 100 PHE A C 1
ATOM 795 O O . PHE A 1 100 ? -6.378 8.764 6.626 1.00 93.62 100 PHE A O 1
ATOM 802 N N . SER A 1 101 ? -5.584 10.851 6.894 1.00 91.50 101 SER A N 1
ATOM 803 C CA . SER A 1 101 ? -4.520 10.712 5.900 1.00 91.50 101 SER A CA 1
ATOM 804 C C . SER A 1 101 ? -3.141 11.101 6.418 1.00 91.50 101 SER A C 1
ATOM 806 O O . SER A 1 101 ? -2.987 11.926 7.321 1.00 91.50 101 SER A O 1
ATOM 808 N N . ARG A 1 102 ? -2.109 10.469 5.852 1.00 94.12 102 ARG A N 1
ATOM 809 C CA . ARG A 1 102 ? -0.704 10.843 6.043 1.00 94.12 102 ARG A CA 1
ATOM 810 C C . ARG A 1 102 ? 0.044 10.737 4.725 1.00 94.12 102 ARG A C 1
ATOM 812 O O . ARG A 1 102 ? -0.081 9.742 4.016 1.00 94.12 102 ARG A O 1
ATOM 819 N N . LYS A 1 103 ? 0.862 11.744 4.432 1.00 92.06 103 LYS A N 1
ATOM 820 C CA . LYS A 1 103 ? 1.768 11.740 3.282 1.00 92.06 103 LYS A CA 1
ATOM 821 C C . LYS A 1 103 ? 3.105 11.124 3.674 1.00 92.06 103 LYS A C 1
ATOM 823 O O . LYS A 1 103 ? 3.598 11.362 4.777 1.00 92.06 103 LYS A O 1
ATOM 828 N N . ILE A 1 104 ? 3.680 10.346 2.770 1.00 91.31 104 ILE A N 1
ATOM 829 C CA . ILE A 1 104 ? 5.018 9.776 2.892 1.00 91.31 104 ILE A CA 1
ATOM 830 C C . ILE A 1 104 ? 5.820 10.091 1.634 1.00 91.31 104 ILE A C 1
ATOM 832 O O . ILE A 1 104 ? 5.272 10.201 0.540 1.00 91.31 104 ILE A O 1
ATOM 836 N N . GLN A 1 105 ? 7.128 10.201 1.808 1.00 93.31 105 GLN A N 1
ATOM 837 C CA . GLN A 1 105 ? 8.114 10.352 0.749 1.00 93.31 105 GLN A CA 1
ATOM 838 C C . GLN A 1 105 ? 9.253 9.404 1.105 1.00 93.31 105 GLN A C 1
ATOM 840 O O . GLN A 1 105 ? 9.840 9.529 2.181 1.00 93.31 105 GLN A O 1
ATOM 845 N N . HIS A 1 106 ? 9.493 8.396 0.271 1.00 90.31 106 HIS A N 1
ATOM 846 C CA . HIS A 1 106 ? 10.369 7.289 0.637 1.00 90.31 106 HIS A CA 1
ATOM 847 C C . HIS A 1 106 ? 11.113 6.726 -0.577 1.00 90.31 106 HIS A C 1
ATOM 849 O O . HIS A 1 106 ? 10.557 6.621 -1.670 1.00 90.31 106 HIS A O 1
ATOM 855 N N . LEU A 1 107 ? 12.372 6.336 -0.361 1.00 90.56 107 LEU A N 1
ATOM 856 C CA . LEU A 1 107 ? 13.162 5.550 -1.304 1.00 90.56 107 LEU A CA 1
ATOM 857 C C . LEU A 1 107 ? 13.023 4.069 -0.940 1.00 90.56 107 LEU A C 1
ATOM 859 O O . LEU A 1 107 ? 13.606 3.600 0.034 1.00 90.56 107 LEU A O 1
ATOM 863 N N . PHE A 1 108 ? 12.224 3.337 -1.706 1.00 87.62 108 PHE A N 1
ATOM 864 C CA . PHE A 1 108 ? 12.044 1.895 -1.581 1.00 87.62 108 PHE A CA 1
ATOM 865 C C . PHE A 1 108 ? 13.213 1.163 -2.250 1.00 87.62 108 PHE A C 1
ATOM 867 O O . PHE A 1 108 ? 13.643 1.562 -3.325 1.00 87.62 108 PHE A O 1
ATOM 874 N N . TYR A 1 109 ? 13.733 0.110 -1.625 1.00 85.19 109 TYR A N 1
ATOM 875 C CA . TYR A 1 109 ? 14.756 -0.794 -2.169 1.00 85.19 109 TYR A CA 1
ATOM 876 C C . TYR A 1 109 ? 14.700 -2.127 -1.411 1.00 85.19 109 TYR A C 1
ATOM 878 O O . TYR A 1 109 ? 14.033 -2.225 -0.373 1.00 85.19 109 TYR A O 1
ATOM 886 N N . ARG A 1 110 ? 15.405 -3.163 -1.890 1.00 71.69 110 ARG A N 1
ATOM 887 C CA . ARG A 1 110 ? 15.507 -4.452 -1.181 1.00 71.69 110 ARG A CA 1
ATOM 888 C C . ARG A 1 110 ? 16.467 -4.362 0.003 1.00 71.69 110 ARG A C 1
ATOM 890 O O . ARG A 1 110 ? 17.552 -4.926 -0.017 1.00 71.69 110 ARG A O 1
ATOM 897 N N . THR A 1 111 ? 16.010 -3.713 1.061 1.00 52.34 111 THR A N 1
ATOM 898 C CA . THR A 1 111 ? 16.409 -4.017 2.431 1.00 52.34 111 THR A CA 1
ATOM 899 C C . THR A 1 111 ? 15.195 -3.731 3.287 1.00 52.34 111 THR A C 1
ATOM 901 O O . THR A 1 111 ? 14.779 -2.584 3.400 1.00 52.34 111 THR A O 1
ATOM 904 N N . LEU A 1 112 ? 14.603 -4.798 3.827 1.00 46.09 112 LEU A N 1
ATOM 905 C CA . LEU A 1 112 ? 13.824 -4.811 5.060 1.00 46.09 112 LEU A CA 1
ATOM 906 C C . LEU A 1 112 ? 13.268 -3.434 5.464 1.00 46.09 112 LEU A C 1
ATOM 908 O O . LEU A 1 112 ? 13.913 -2.702 6.212 1.00 46.09 112 LEU A O 1
ATOM 912 N N . CYS A 1 113 ? 12.048 -3.105 5.031 1.00 46.00 113 CYS A N 1
ATOM 913 C CA . CYS A 1 113 ? 11.289 -1.950 5.527 1.00 46.00 113 CYS A CA 1
ATOM 914 C C . CYS A 1 113 ? 10.859 -2.164 7.003 1.00 46.00 113 CYS A C 1
ATOM 916 O O . CYS A 1 113 ? 9.720 -1.913 7.398 1.00 46.00 113 CYS A O 1
ATOM 918 N N . TYR A 1 114 ? 11.752 -2.692 7.845 1.00 42.84 114 TYR A N 1
ATOM 919 C CA . TYR A 1 114 ? 11.590 -2.740 9.281 1.00 42.84 114 TYR A CA 1
ATOM 920 C C . TYR A 1 114 ? 11.876 -1.341 9.824 1.00 42.84 114 TYR A C 1
ATOM 922 O O . TYR A 1 114 ? 13.009 -0.877 9.827 1.00 42.84 114 TYR A O 1
ATOM 930 N N . ARG A 1 115 ? 10.824 -0.735 10.381 1.00 44.94 115 ARG A N 1
ATOM 931 C CA . ARG A 1 115 ? 10.843 0.438 11.272 1.00 44.94 115 ARG A CA 1
ATOM 932 C C . ARG A 1 115 ? 10.878 1.815 10.603 1.00 44.94 115 ARG A C 1
ATOM 934 O O . ARG A 1 115 ? 11.742 2.631 10.884 1.00 44.94 115 ARG A O 1
ATOM 941 N N . LEU A 1 116 ? 9.766 2.173 9.968 1.00 32.50 116 LEU A N 1
ATOM 942 C CA . LEU A 1 116 ? 9.117 3.428 10.356 1.00 32.50 116 LEU A CA 1
ATOM 943 C C . LEU A 1 116 ? 8.128 3.093 11.477 1.00 32.50 116 LEU A C 1
ATOM 945 O O . LEU A 1 116 ? 6.986 2.696 11.245 1.00 32.50 116 LEU A O 1
ATOM 949 N N . LEU A 1 117 ? 8.608 3.151 12.723 1.00 34.41 117 LEU A N 1
ATOM 950 C CA . LEU A 1 117 ? 7.726 3.206 13.885 1.00 34.41 117 LEU A CA 1
ATOM 951 C C . LEU A 1 117 ? 6.981 4.540 13.797 1.00 34.41 117 LEU A C 1
ATOM 953 O O . LEU A 1 117 ? 7.495 5.568 14.222 1.00 34.41 117 LEU A O 1
ATOM 957 N N . ALA A 1 118 ? 5.776 4.535 13.228 1.00 32.59 118 ALA A N 1
ATOM 958 C CA . ALA A 1 118 ? 4.836 5.609 13.486 1.00 32.59 118 ALA A CA 1
ATOM 959 C C . ALA A 1 118 ? 4.499 5.541 14.980 1.00 32.59 118 ALA A C 1
ATOM 961 O O . ALA A 1 118 ? 3.762 4.661 15.427 1.00 32.59 118 ALA A O 1
ATOM 962 N N . THR A 1 119 ? 5.081 6.441 15.765 1.00 29.53 119 THR A N 1
ATOM 963 C CA . THR A 1 119 ? 4.608 6.740 17.111 1.00 29.53 119 THR A CA 1
ATOM 964 C C . THR A 1 119 ? 3.177 7.253 16.978 1.00 29.53 119 THR A C 1
ATOM 966 O O . THR A 1 119 ? 2.916 8.391 16.593 1.00 29.53 119 THR A O 1
ATOM 969 N N . SER A 1 120 ? 2.211 6.377 17.243 1.00 30.61 120 SER A N 1
ATOM 970 C CA . SER A 1 120 ? 0.855 6.800 17.566 1.00 30.61 120 SER A CA 1
ATOM 971 C C . SER A 1 120 ? 0.889 7.350 18.987 1.00 30.61 120 SER A C 1
ATOM 973 O O . SER A 1 120 ? 0.610 6.633 19.942 1.00 30.61 120 SER A O 1
ATOM 975 N N . VAL A 1 121 ? 1.252 8.623 19.142 1.00 33.03 121 VAL A N 1
ATOM 976 C CA . VAL A 1 121 ? 0.761 9.378 20.293 1.00 33.03 121 VAL A CA 1
ATOM 977 C C . VAL A 1 121 ? -0.699 9.673 19.993 1.00 33.03 121 VAL A C 1
ATOM 979 O O . VAL A 1 121 ? -0.985 10.318 18.989 1.00 33.03 121 VAL A O 1
ATOM 982 N N . MET A 1 122 ? -1.592 9.120 20.813 1.00 25.59 122 MET A N 1
ATOM 983 C CA . MET A 1 122 ? -2.767 9.774 21.403 1.00 25.59 122 MET A CA 1
ATOM 984 C C . MET A 1 122 ? -3.565 8.716 22.178 1.00 25.59 122 MET A C 1
ATOM 986 O O . MET A 1 122 ? -4.092 7.772 21.590 1.00 25.59 122 MET A O 1
ATOM 990 N N . PRO A 1 123 ? -3.763 8.946 23.480 1.00 29.88 123 PRO A N 1
ATOM 991 C CA . PRO A 1 123 ? -5.109 8.934 24.012 1.00 29.88 123 PRO A CA 1
ATOM 992 C C . PRO A 1 123 ? -5.464 10.369 24.412 1.00 29.88 123 PRO A C 1
ATOM 994 O O . PRO A 1 123 ? -4.995 10.878 25.424 1.00 29.88 123 PRO A O 1
ATOM 997 N N . ARG A 1 124 ? -6.324 11.032 23.629 1.00 37.19 124 ARG A N 1
ATOM 998 C CA . ARG A 1 124 ? -7.241 12.008 24.230 1.00 37.19 124 ARG A CA 1
ATOM 999 C C . ARG A 1 124 ? -8.351 11.194 24.870 1.00 37.19 124 ARG A C 1
ATOM 1001 O O . ARG A 1 124 ? -9.182 10.622 24.167 1.00 37.19 124 ARG A O 1
ATOM 1008 N N . GLN A 1 125 ? -8.336 11.111 26.192 1.00 36.34 125 GLN A N 1
ATOM 1009 C CA . GLN A 1 125 ? -9.478 10.623 26.945 1.00 36.34 125 GLN A CA 1
ATOM 1010 C C . GLN A 1 125 ? -10.482 11.780 27.074 1.00 36.34 125 GLN A C 1
ATOM 1012 O O . GLN A 1 125 ? -10.171 12.792 27.685 1.00 36.34 125 GLN A O 1
ATOM 1017 N N . ALA A 1 126 ? -11.588 11.606 26.342 1.00 37.66 126 ALA A N 1
ATOM 1018 C CA . ALA A 1 126 ? -12.986 12.040 26.487 1.00 37.66 126 ALA A CA 1
ATOM 1019 C C . ALA A 1 126 ? -13.393 13.323 27.270 1.00 37.66 126 ALA A C 1
ATOM 1021 O O . ALA A 1 126 ? -12.739 13.731 28.222 1.00 37.66 126 ALA A O 1
ATOM 1022 N N . PRO A 1 127 ? -14.542 13.930 26.895 1.00 52.09 127 PRO A N 1
ATOM 1023 C CA . PRO A 1 127 ? -15.055 15.165 27.481 1.00 52.09 127 PRO A CA 1
ATOM 1024 C C . PRO A 1 127 ? -15.835 14.914 28.781 1.00 52.09 127 PRO A C 1
ATOM 1026 O O . PRO A 1 127 ? -16.481 13.880 28.937 1.00 52.09 127 PRO A O 1
ATOM 1029 N N . SER A 1 128 ? -15.884 15.924 29.647 1.00 38.62 128 SER A N 1
ATOM 1030 C CA . SER A 1 128 ? -17.007 16.135 30.565 1.00 38.62 128 SER A CA 1
ATOM 1031 C C . SER A 1 128 ? -17.333 17.628 30.589 1.00 38.62 128 SER A C 1
ATOM 1033 O O . SER A 1 128 ? -16.547 18.423 31.102 1.00 38.62 128 SER A O 1
ATOM 1035 N N . ALA A 1 129 ? -18.459 17.995 29.980 1.00 52.47 129 ALA A N 1
ATOM 1036 C CA . ALA A 1 129 ? -19.107 19.292 30.142 1.00 52.47 129 ALA A CA 1
ATOM 1037 C C . ALA A 1 129 ? -20.345 19.113 31.037 1.00 52.47 129 ALA A C 1
ATOM 1039 O O . ALA A 1 129 ? -21.034 18.105 30.884 1.00 52.47 129 ALA A O 1
ATOM 1040 N N . ASP A 1 130 ? -20.586 20.108 31.902 1.00 44.97 130 ASP A N 1
ATOM 1041 C CA . ASP A 1 130 ? -21.702 20.301 32.854 1.00 44.97 130 ASP A CA 1
ATOM 1042 C C . ASP A 1 130 ? -21.847 19.219 33.949 1.00 44.97 130 ASP A C 1
ATOM 1044 O O . ASP A 1 130 ? -21.873 18.029 33.664 1.00 44.97 130 ASP A O 1
ATOM 1048 N N . ARG A 1 131 ? -21.940 19.523 35.252 1.00 41.75 131 ARG A N 1
ATOM 1049 C CA . ARG A 1 131 ? -22.535 20.653 35.978 1.00 41.75 131 ARG A CA 1
ATOM 1050 C C . ARG A 1 131 ? -21.924 20.748 37.383 1.00 41.75 131 ARG A C 1
ATOM 1052 O O . ARG A 1 131 ? -21.534 19.678 37.905 1.00 41.75 131 ARG A O 1
#

Secondary structure (DSSP, 8-state):
--SHHHHHHHGGG-S--------TTGGG--S-EEPPPEEETTEEEEEEEEEEE---SSS---EEEEEEEEESTT---SS-EEEEEEEEEE--SSTTSPPEEEEEEEEEESS--------------------

Radius of gyration: 18.93 Å; Cα contacts (8 Å, |Δi|>4): 160; chains: 1; bounding box: 42×32×68 Å

Mean predicted aligned error: 11.54 Å

Sequence (131 aa):
LACLDAEMEDDEARSEATFRYVVHNFKTLKDSVLSPPCYVRNLPWKIMVMPRQAPSADRQQQKSLGFFLQCNGESESSSWSCYAMAELRLISHKPDTESFSRKIQHLFYRTLCYRLLATSVMPRQAPSADR

InterPro domains:
  IPR002083 MATH/TRAF domain [PF22486] (19-107)
  IPR002083 MATH/TRAF domain [PS50144] (16-131)
  IPR002083 MATH/TRAF domain [SM00061] (18-122)
  IPR008974 TRAF-like [G3DSA:2.60.210.10] (3-119)

Organism: Operophtera brumata (NCBI:txid104452)

Foldseek 3Di:
DPPPVVVVVVQLQAQDDDDDDDDPPVVPFAAKDWDFFDHYNNKTKIWIKHWDWDPDPDPDTDIDIDTDIDTNPVDPDQPDKDWDKDKDWADDPDPPDDIDIDIDTDIDGPDDPPDPPPPPDDDPPDDDDDD

Solvent-accessible surface area (backbone atoms only — not comparable to full-atom values): 8778 Å² total; per-residue (Å²): 138,77,69,67,62,62,65,60,56,58,58,28,55,30,92,70,84,88,86,85,76,84,77,74,67,62,93,73,55,73,60,74,47,73,42,77,72,46,52,40,63,71,35,46,31,26,50,36,41,27,62,37,77,50,94,51,96,52,97,65,70,49,75,47,77,44,76,46,81,41,67,48,80,84,60,88,62,68,88,52,72,48,77,49,74,48,74,53,70,50,79,52,91,50,94,93,44,81,56,51,71,48,80,49,75,49,76,45,51,69,61,79,90,76,75,83,76,77,79,80,83,77,83,84,80,80,89,88,80,90,132

Nearest PDB structures (foldseek):
  2f1x-assembly2_B  TM=9.462E-01  e=1.532E-09  Homo sapiens
  2f1x-assembly1_A  TM=9.352E-01  e=4.176E-09  Homo sapiens
  2xxn-assembly1_A  TM=9.513E-01  e=6.520E-09  Homo sapiens
  2f1z-assembly2_B  TM=9.317E-01  e=2.774E-08  Homo sapiens

pLDDT: mean 77.04, std 21.08, range [25.59, 96.06]